Protein AF-A0A1B6GQE1-F1 (afdb_monomer)

Foldseek 3Di:
DDDDDDDDDDPPPDDPDDPDPPVCPPPPPPPPVVVVVVVVVVVVPDDPDPPPDDDDDCPPPVVVVPPPVDDPVRVVVVVCVVCVVVVVVVLVVVLVVCCVPPVVVVLVVCCVVVNVPRDDVVVSVVVSVVVVVVVVVVVD

Solvent-accessible surface area (backbone atoms only — not comparable to full-atom values): 9212 Å² total; per-residue (Å²): 138,87,85,78,92,81,80,87,77,90,81,76,85,77,75,81,77,79,88,74,81,70,83,77,72,71,78,84,75,63,74,87,47,48,67,58,54,54,52,54,55,61,70,68,53,75,80,78,65,96,83,81,82,78,87,74,87,77,70,68,67,78,68,63,79,73,64,65,89,55,52,71,70,54,54,51,50,54,51,48,60,71,45,44,66,60,52,52,51,55,51,48,55,54,50,49,54,48,40,62,72,53,44,44,62,51,51,53,50,48,21,70,75,68,36,78,81,67,65,51,75,65,59,56,52,50,53,53,51,51,55,56,57,60,56,49,58,82,79,106

Sequence (140 aa):
QALGQHSDSDSSQYCKHSSDNQSHLVEWKNTFNMRQVILNNLSSGHRPSPHAMVRHSHLPFSRMRGRSVTNAAKSLDILRQNLQTSINKEIDAVLKKYLETFFRPAIDNVRTNLGAGSVSEEHVREVCRAMLEEAKQMYC

Mean predicted aligned error: 18.3 Å

Radius of gyration: 31.73 Å; Cα contacts (8 Å, |Δi|>4): 12; chains: 1; bounding box: 78×35×91 Å

pLDDT: mean 71.97, std 23.14, range [30.55, 97.88]

InterPro domains:
  IPR026064 Terminal deoxynucleotidyltransferase-interacting factor 1 [PTHR23399] (45-140)
  IPR041384 DNTTIP1, dimerisation domain [PF18192] (74-139)

Secondary structure (DSSP, 8-state):
-----------------------------SSTTHHHHHHHHHHTS-PPPTT--S------GGGGSS--SS-HHHHHHHHHHHHHHHHHHHHHHHHHHHIIIIIHHHHHHHHHHH-TTSS-HHHHHHHHHHHHHHHHGGG-

Organism: NCBI:txid1464854

Structure (mmCIF, N/CA/C/O backbone):
data_AF-A0A1B6GQE1-F1
#
_entry.id   AF-A0A1B6GQE1-F1
#
loop_
_atom_site.group_PDB
_atom_site.id
_atom_site.type_symbol
_atom_site.label_atom_id
_atom_site.label_alt_id
_atom_site.label_comp_id
_atom_site.label_asym_id
_atom_site.label_entity_id
_atom_site.label_seq_id
_atom_site.pdbx_PDB_ins_code
_atom_site.Cartn_x
_atom_site.Cartn_y
_atom_site.Cartn_z
_atom_site.occupancy
_atom_site.B_iso_or_equiv
_atom_site.auth_seq_id
_atom_site.auth_comp_id
_atom_site.auth_asym_id
_atom_site.auth_atom_id
_atom_site.pdbx_PDB_model_num
ATOM 1 N N . GLN A 1 1 ? 60.713 -26.956 43.942 1.00 41.06 1 GLN A N 1
ATOM 2 C CA . GLN A 1 1 ? 60.462 -26.648 42.519 1.00 41.06 1 GLN A CA 1
ATOM 3 C C . GLN A 1 1 ? 58.968 -26.748 42.291 1.00 41.06 1 GLN A C 1
ATOM 5 O O . GLN A 1 1 ? 58.336 -27.622 42.866 1.00 41.06 1 GLN A O 1
ATOM 10 N N . ALA A 1 2 ? 58.430 -25.745 41.613 1.00 33.66 2 ALA A N 1
ATOM 11 C CA . ALA A 1 2 ? 57.019 -25.402 41.555 1.00 33.66 2 ALA A CA 1
ATOM 12 C C . ALA A 1 2 ? 56.265 -26.129 40.427 1.00 33.66 2 ALA A C 1
ATOM 14 O O . ALA A 1 2 ? 56.895 -26.715 39.549 1.00 33.66 2 ALA A O 1
ATOM 15 N N . LEU A 1 3 ? 54.943 -25.892 40.433 1.00 34.59 3 LEU A N 1
ATOM 16 C CA . LEU A 1 3 ? 53.932 -26.047 39.373 1.00 34.59 3 LEU A CA 1
ATOM 17 C C . LEU A 1 3 ? 53.176 -27.387 39.450 1.00 34.59 3 LEU A C 1
ATOM 19 O O . LEU A 1 3 ? 53.767 -28.444 39.300 1.00 34.59 3 LEU A O 1
ATOM 23 N N . GLY A 1 4 ? 51.875 -27.451 39.730 1.00 36.12 4 GLY A N 1
ATOM 24 C CA . GLY A 1 4 ? 50.812 -26.458 39.570 1.00 36.12 4 GLY A CA 1
ATOM 25 C C . GLY A 1 4 ? 49.752 -27.072 38.657 1.00 36.12 4 GLY A C 1
ATOM 26 O O . GLY A 1 4 ? 49.987 -27.215 37.463 1.00 36.12 4 GLY A O 1
ATOM 27 N N . GLN A 1 5 ? 48.624 -27.486 39.237 1.00 39.25 5 GLN A N 1
ATOM 28 C CA . GLN A 1 5 ? 47.417 -27.881 38.508 1.00 39.25 5 GLN A CA 1
ATOM 29 C C . GLN A 1 5 ? 46.946 -26.699 37.657 1.00 39.25 5 GLN A C 1
ATOM 31 O O . GLN A 1 5 ? 46.933 -25.588 38.177 1.00 39.25 5 GLN A O 1
ATOM 36 N N . HIS A 1 6 ? 46.516 -26.915 36.413 1.00 38.88 6 HIS A N 1
ATOM 37 C CA . HIS A 1 6 ? 45.551 -26.011 35.791 1.00 38.88 6 HIS A CA 1
ATOM 38 C C . HIS A 1 6 ? 44.722 -26.718 34.717 1.00 38.88 6 HIS A C 1
ATOM 40 O O . HIS A 1 6 ? 45.228 -27.406 33.832 1.00 38.88 6 HIS A O 1
ATOM 46 N N . SER A 1 7 ? 43.427 -26.534 34.906 1.00 37.47 7 SER A N 1
ATOM 47 C CA . SER A 1 7 ? 42.261 -26.966 34.163 1.00 37.47 7 SER A CA 1
ATOM 48 C C . SER A 1 7 ? 42.114 -26.252 3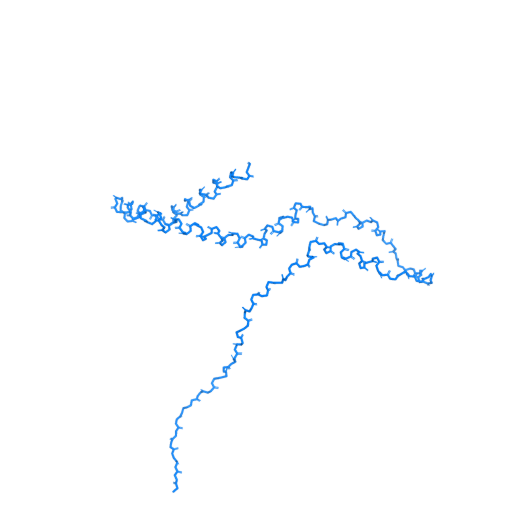2.817 1.00 37.47 7 SER A C 1
ATOM 50 O O . SER A 1 7 ? 42.685 -25.183 32.616 1.00 37.47 7 SER A O 1
ATOM 52 N N . ASP A 1 8 ? 41.267 -26.847 31.974 1.00 32.62 8 ASP A N 1
ATOM 53 C CA . ASP A 1 8 ? 40.355 -26.216 31.015 1.00 32.62 8 ASP A CA 1
ATOM 54 C C . ASP A 1 8 ? 40.921 -25.174 30.038 1.00 32.62 8 ASP A C 1
ATOM 56 O O . ASP A 1 8 ? 41.233 -24.043 30.399 1.00 32.62 8 ASP A O 1
ATOM 60 N N . SER A 1 9 ? 40.836 -25.472 28.742 1.00 38.69 9 SER A N 1
ATOM 61 C CA . SER A 1 9 ? 39.805 -24.855 27.889 1.00 38.69 9 SER A CA 1
ATOM 62 C C . SER A 1 9 ? 40.100 -25.095 26.412 1.00 38.69 9 SER A C 1
ATOM 64 O O . SER A 1 9 ? 41.106 -24.655 25.860 1.00 38.69 9 SER A O 1
ATOM 66 N N . ASP A 1 10 ? 39.163 -25.808 25.802 1.00 37.94 10 ASP A N 1
ATOM 67 C CA . ASP A 1 10 ? 38.613 -25.599 24.467 1.00 37.94 10 ASP A CA 1
ATOM 68 C C . ASP A 1 10 ? 39.121 -24.325 23.754 1.00 37.94 10 ASP A C 1
ATOM 70 O O . ASP A 1 10 ? 38.721 -23.204 24.075 1.00 37.94 10 ASP A O 1
ATOM 74 N N . SER A 1 11 ? 40.008 -24.482 22.769 1.00 38.53 11 SER A N 1
ATOM 75 C CA . SER A 1 11 ? 40.332 -23.405 21.830 1.00 38.53 11 SER A CA 1
ATOM 76 C C . SER A 1 11 ? 39.644 -23.703 20.509 1.00 38.53 11 SER A C 1
ATOM 78 O O . SER A 1 11 ? 40.228 -24.193 19.541 1.00 38.53 11 SER A O 1
ATOM 80 N N . SER A 1 12 ? 38.342 -23.427 20.537 1.00 38.69 12 SER A N 1
ATOM 81 C CA . SER A 1 12 ? 37.484 -23.299 19.375 1.00 38.69 12 SER A CA 1
ATOM 82 C C . SER A 1 12 ? 38.140 -22.387 18.340 1.00 38.69 12 SER A C 1
ATOM 84 O O . SER A 1 12 ? 38.521 -21.241 18.602 1.00 38.69 12 SER A O 1
ATOM 86 N N . GLN A 1 13 ? 38.275 -22.943 17.145 1.00 37.41 13 GLN A N 1
ATOM 87 C CA . GLN A 1 13 ? 38.744 -22.308 15.932 1.00 37.41 13 GLN A CA 1
ATOM 88 C C . GLN A 1 13 ? 37.745 -21.216 15.516 1.00 37.41 13 GLN A C 1
ATOM 90 O O . GLN A 1 13 ? 36.879 -21.423 14.671 1.00 37.41 13 GLN A O 1
ATOM 95 N N . TYR A 1 14 ? 37.849 -20.030 16.116 1.00 30.55 14 TYR A N 1
ATOM 96 C CA . TYR A 1 14 ? 37.100 -18.859 15.669 1.00 30.55 14 TYR A CA 1
ATOM 97 C C . TYR A 1 14 ? 37.733 -18.308 14.388 1.00 30.55 14 TYR A C 1
ATOM 99 O O . TYR A 1 14 ? 38.664 -17.499 14.404 1.00 30.55 14 TYR A O 1
ATOM 107 N N . CYS A 1 15 ? 37.199 -18.745 13.247 1.00 33.31 15 CYS A N 1
ATOM 108 C CA . CYS A 1 15 ? 37.362 -18.054 11.978 1.00 33.31 15 CYS A CA 1
ATOM 109 C C . CYS A 1 15 ? 36.830 -16.621 12.122 1.00 33.31 15 CYS A C 1
ATOM 111 O O . CYS A 1 15 ? 35.623 -16.396 12.230 1.00 33.31 15 CYS A O 1
ATOM 113 N N . LYS A 1 16 ? 37.751 -15.652 12.113 1.00 35.22 16 LYS A N 1
ATOM 114 C CA . LYS A 1 16 ? 37.473 -14.226 11.919 1.00 35.22 16 LYS A CA 1
ATOM 115 C C . LYS A 1 16 ? 36.662 -14.051 10.632 1.00 35.22 16 LYS A C 1
ATOM 117 O O . LYS A 1 16 ? 37.230 -14.063 9.544 1.00 35.22 16 LYS A O 1
ATOM 122 N N . HIS A 1 17 ? 35.349 -13.877 10.752 1.00 34.00 17 HIS A N 1
ATOM 123 C CA . HIS A 1 17 ? 34.560 -13.303 9.671 1.00 34.00 17 HIS A CA 1
ATOM 124 C C . HIS A 1 17 ? 34.875 -11.809 9.621 1.00 34.00 17 HIS A C 1
ATOM 126 O O . HIS A 1 17 ? 34.524 -11.046 10.519 1.00 34.00 17 HIS A O 1
ATOM 132 N N . SER A 1 18 ? 35.632 -11.440 8.591 1.00 34.53 18 SER A N 1
ATOM 133 C CA . SER A 1 18 ? 35.848 -10.067 8.154 1.00 34.53 18 SER A CA 1
ATOM 134 C C . SER A 1 18 ? 34.484 -9.427 7.876 1.00 34.53 18 SER A C 1
ATOM 136 O O . SER A 1 18 ? 33.710 -9.888 7.036 1.00 34.53 18 SER A O 1
ATOM 138 N N . SER A 1 19 ? 34.175 -8.395 8.657 1.00 43.28 19 SER A N 1
ATOM 139 C CA . SER A 1 19 ? 33.053 -7.495 8.432 1.00 43.28 19 SER A CA 1
ATOM 140 C C . SER A 1 19 ? 33.399 -6.545 7.291 1.00 43.28 19 SER A C 1
ATOM 142 O O . SER A 1 19 ? 33.787 -5.412 7.542 1.00 43.28 19 SER A O 1
ATOM 144 N N . ASP A 1 20 ? 33.225 -6.998 6.053 1.00 38.03 20 ASP A N 1
ATOM 145 C CA . ASP A 1 20 ? 33.228 -6.137 4.869 1.00 38.03 20 ASP A CA 1
ATOM 146 C C . ASP A 1 20 ? 31.924 -6.338 4.095 1.00 38.03 20 ASP A C 1
ATOM 148 O O . ASP A 1 20 ? 31.882 -6.894 3.003 1.00 38.03 20 ASP A O 1
ATOM 152 N N . ASN A 1 21 ? 30.821 -5.863 4.677 1.00 42.19 21 ASN A N 1
ATOM 153 C CA . ASN A 1 21 ? 29.585 -5.622 3.936 1.00 42.19 21 ASN A CA 1
ATOM 154 C C . ASN A 1 21 ? 29.532 -4.137 3.550 1.00 42.19 21 ASN A C 1
ATOM 156 O O . ASN A 1 21 ? 28.635 -3.394 3.948 1.00 42.19 21 ASN A O 1
ATOM 160 N N . GLN A 1 22 ? 30.521 -3.689 2.769 1.00 40.78 22 GLN A N 1
ATOM 161 C CA . GLN A 1 22 ? 30.284 -2.537 1.910 1.00 40.78 22 GLN A CA 1
ATOM 162 C C . GLN A 1 22 ? 29.255 -2.979 0.877 1.00 40.78 22 GLN A C 1
ATOM 164 O O . GLN A 1 22 ? 29.495 -3.883 0.079 1.00 40.78 22 GLN A O 1
ATOM 169 N N . SER A 1 23 ? 28.088 -2.346 0.912 1.00 50.12 23 SER A N 1
ATOM 170 C CA . SER A 1 23 ? 27.111 -2.350 -0.165 1.00 50.12 23 SER A CA 1
ATOM 171 C C . SER A 1 23 ? 27.791 -1.882 -1.451 1.00 50.12 23 SER A C 1
ATOM 173 O O . SER A 1 23 ? 27.775 -0.695 -1.776 1.00 50.12 23 SER A O 1
ATOM 175 N N . HIS A 1 24 ? 28.411 -2.818 -2.170 1.00 46.78 24 HIS A N 1
ATOM 176 C CA . HIS A 1 24 ? 28.953 -2.617 -3.503 1.00 46.78 24 HIS A CA 1
ATOM 177 C C . HIS A 1 24 ? 27.770 -2.515 -4.469 1.00 46.78 24 HIS A C 1
ATOM 179 O O . HIS A 1 24 ? 27.444 -3.434 -5.223 1.00 46.78 24 HIS A O 1
ATOM 185 N N . LEU A 1 25 ? 27.071 -1.384 -4.396 1.00 54.28 25 LEU A N 1
ATOM 186 C CA . LEU A 1 25 ? 26.234 -0.901 -5.478 1.00 54.28 25 LEU A CA 1
ATOM 187 C C . LEU A 1 25 ? 27.187 -0.670 -6.647 1.00 54.28 25 LEU A C 1
ATOM 189 O O . LEU A 1 25 ? 27.907 0.323 -6.681 1.00 54.28 25 LEU A O 1
ATOM 193 N N . VAL A 1 26 ? 27.244 -1.644 -7.558 1.00 59.31 26 VAL A N 1
ATOM 194 C CA . VAL A 1 26 ? 27.988 -1.520 -8.811 1.00 59.31 26 VAL A CA 1
ATOM 195 C C . VAL A 1 26 ? 27.539 -0.214 -9.457 1.00 59.31 26 VAL A C 1
ATOM 197 O O . VAL A 1 26 ? 26.346 -0.025 -9.695 1.00 59.31 26 VAL A O 1
ATOM 200 N N . GLU A 1 27 ? 28.476 0.700 -9.696 1.00 63.41 27 GLU A N 1
ATOM 201 C CA . GLU A 1 27 ? 28.200 1.927 -10.432 1.00 63.41 27 GLU A CA 1
ATOM 202 C C . GLU A 1 27 ? 27.580 1.534 -11.782 1.00 63.41 27 GLU A C 1
ATOM 204 O O . GLU A 1 27 ? 28.193 0.806 -12.565 1.00 63.41 27 GLU A O 1
ATOM 209 N N . TRP A 1 28 ? 26.338 1.957 -12.043 1.00 56.12 28 TRP A N 1
ATOM 210 C CA . TRP A 1 28 ? 25.557 1.558 -13.223 1.00 56.12 28 TRP A CA 1
ATOM 211 C C . TRP A 1 28 ? 26.046 2.272 -14.488 1.00 56.12 28 TRP A C 1
ATOM 213 O O . TRP A 1 28 ? 25.300 2.964 -15.185 1.00 56.12 28 TRP A O 1
ATOM 223 N N . LYS A 1 29 ? 27.332 2.130 -14.802 1.00 59.47 29 LYS A N 1
ATOM 224 C C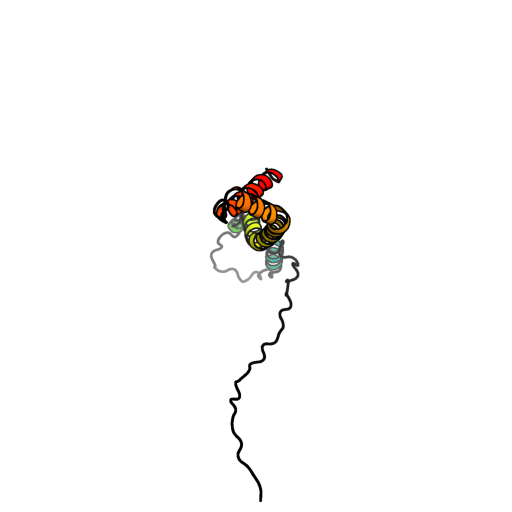A . LYS A 1 29 ? 27.930 2.733 -15.981 1.00 59.47 29 LYS A CA 1
ATOM 225 C C . LYS A 1 29 ? 27.642 1.847 -17.187 1.00 59.47 29 LYS A C 1
ATOM 227 O O . LYS A 1 29 ? 28.191 0.764 -17.339 1.00 59.47 29 LYS A O 1
ATOM 232 N N . ASN A 1 30 ? 26.802 2.358 -18.082 1.00 58.38 30 ASN A N 1
ATOM 233 C CA . ASN A 1 30 ? 26.599 1.816 -19.427 1.00 58.38 30 ASN A CA 1
ATOM 234 C C . ASN A 1 30 ? 25.894 0.440 -19.532 1.00 58.38 30 ASN A C 1
ATOM 236 O O . ASN A 1 30 ? 26.037 -0.259 -20.531 1.00 58.38 30 ASN A O 1
ATOM 240 N N . THR A 1 31 ? 25.053 0.066 -18.565 1.00 59.78 31 THR A N 1
ATOM 241 C CA . THR A 1 31 ? 24.245 -1.172 -18.643 1.00 59.78 31 THR A CA 1
ATOM 242 C C . THR A 1 31 ? 23.156 -1.104 -19.727 1.00 59.78 31 THR A C 1
ATOM 244 O O . THR A 1 31 ? 22.746 -2.123 -20.279 1.00 59.78 31 THR A O 1
ATOM 247 N N . PHE A 1 32 ? 22.706 0.105 -20.085 1.00 62.19 32 PHE A N 1
ATOM 248 C CA . PHE A 1 32 ? 21.596 0.321 -21.023 1.00 62.19 32 PHE A CA 1
ATOM 249 C C . PHE A 1 32 ? 22.001 0.287 -22.504 1.00 62.19 32 PHE A C 1
ATOM 251 O O . PHE A 1 32 ? 21.149 0.047 -23.358 1.00 62.19 32 PHE A O 1
ATOM 258 N N . ASN A 1 33 ? 23.291 0.458 -22.828 1.00 66.69 33 ASN A N 1
ATOM 259 C CA . ASN A 1 33 ? 23.784 0.421 -24.212 1.00 66.69 33 ASN A CA 1
ATOM 260 C C . ASN A 1 33 ? 24.698 -0.775 -24.487 1.00 66.69 33 ASN A C 1
ATOM 262 O O . ASN A 1 33 ? 25.421 -0.773 -25.483 1.00 66.69 33 ASN A O 1
ATOM 266 N N . MET A 1 34 ? 24.634 -1.832 -23.669 1.00 71.44 34 MET A N 1
ATOM 267 C CA . MET A 1 34 ? 25.433 -3.048 -23.874 1.00 71.44 34 MET A CA 1
ATOM 268 C C . MET A 1 34 ? 25.263 -3.628 -25.282 1.00 71.44 34 MET A C 1
ATOM 270 O O . MET A 1 34 ? 26.219 -4.137 -25.855 1.00 71.44 34 MET A O 1
ATOM 274 N N . ARG A 1 35 ? 24.089 -3.458 -25.909 1.00 72.38 35 ARG A N 1
ATOM 275 C CA . ARG A 1 35 ? 23.896 -3.776 -27.331 1.00 72.38 35 ARG A CA 1
ATOM 276 C C . ARG A 1 35 ? 24.843 -2.988 -28.243 1.00 72.38 35 ARG A C 1
ATOM 278 O O . ARG A 1 35 ? 25.455 -3.588 -29.119 1.00 72.38 35 ARG A O 1
ATOM 285 N N . GLN A 1 36 ? 24.948 -1.669 -28.079 1.00 68.44 36 GLN A N 1
ATOM 286 C CA . GLN A 1 36 ? 25.873 -0.857 -28.876 1.00 68.44 36 GLN A CA 1
ATOM 287 C C . GLN A 1 36 ? 27.329 -1.207 -28.573 1.00 68.44 36 GLN A C 1
ATOM 289 O O . GLN A 1 36 ? 28.121 -1.307 -29.502 1.00 68.44 36 GLN A O 1
ATOM 294 N N . VAL A 1 37 ? 27.661 -1.475 -27.307 1.00 68.12 37 VAL A N 1
ATOM 295 C CA . VAL A 1 37 ? 28.998 -1.938 -26.908 1.00 68.12 37 VAL A CA 1
ATOM 296 C C . VAL A 1 37 ? 29.346 -3.255 -27.610 1.00 68.12 37 VAL A C 1
ATOM 298 O O . VAL A 1 37 ? 30.405 -3.357 -28.225 1.00 68.12 37 VAL A O 1
ATOM 301 N N . ILE A 1 38 ? 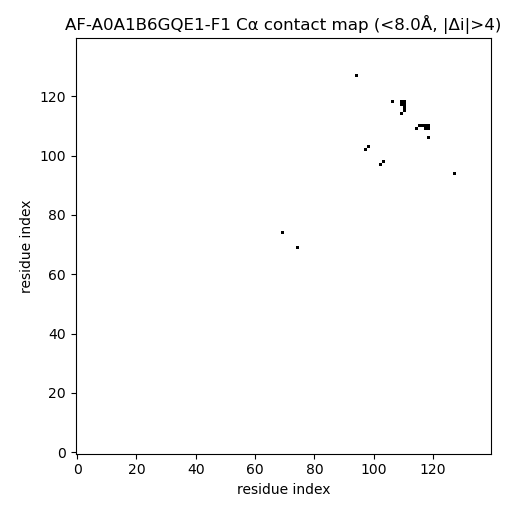28.449 -4.245 -27.602 1.00 73.06 38 ILE A N 1
ATOM 302 C CA . ILE A 1 38 ? 28.640 -5.530 -28.293 1.00 73.06 38 ILE A CA 1
ATOM 303 C C . ILE A 1 38 ? 28.795 -5.319 -29.809 1.00 73.06 38 ILE A C 1
ATOM 305 O O . ILE A 1 38 ? 29.709 -5.878 -30.413 1.00 73.06 38 ILE A O 1
ATOM 309 N N . LEU A 1 39 ? 27.958 -4.477 -30.426 1.00 68.94 39 LEU A N 1
ATOM 310 C CA . LEU A 1 39 ? 28.050 -4.162 -31.859 1.00 68.94 39 LEU A CA 1
ATOM 311 C C . LEU A 1 39 ? 29.367 -3.468 -32.233 1.00 68.94 39 LEU A C 1
ATOM 313 O O . LEU A 1 39 ? 29.958 -3.812 -33.252 1.00 68.94 39 LEU A O 1
ATOM 317 N N . ASN A 1 40 ? 29.845 -2.538 -31.406 1.00 68.75 40 ASN A N 1
ATOM 318 C CA . ASN A 1 40 ? 31.084 -1.804 -31.659 1.00 68.75 40 ASN A CA 1
ATOM 319 C C . ASN A 1 40 ? 32.335 -2.695 -31.516 1.00 68.75 40 ASN A C 1
A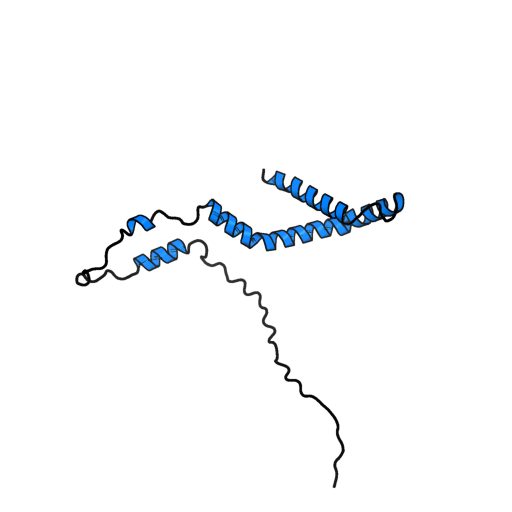TOM 321 O O . ASN A 1 40 ? 33.328 -2.521 -32.223 1.00 68.75 40 ASN A O 1
ATOM 325 N N . ASN A 1 41 ? 32.285 -3.691 -30.627 1.00 65.94 41 ASN A N 1
ATOM 326 C CA . ASN A 1 41 ? 33.347 -4.691 -30.498 1.00 65.94 41 ASN A CA 1
ATOM 327 C C . ASN A 1 41 ? 33.365 -5.670 -31.687 1.00 65.94 41 ASN A C 1
ATOM 329 O O . ASN A 1 41 ? 34.439 -6.048 -32.145 1.00 65.94 41 ASN A O 1
ATOM 333 N N . LEU A 1 42 ? 32.201 -6.017 -32.250 1.00 63.44 42 LEU A N 1
ATOM 334 C CA . LEU A 1 42 ? 32.104 -6.826 -33.475 1.00 63.44 42 LEU A CA 1
ATOM 335 C C . LEU A 1 42 ? 32.645 -6.087 -34.711 1.00 63.44 42 LEU A C 1
ATOM 337 O O . LEU A 1 42 ? 33.289 -6.707 -35.553 1.00 63.44 42 LEU A O 1
ATOM 341 N N . SER A 1 43 ? 32.430 -4.770 -34.818 1.00 58.81 43 SER A N 1
ATOM 342 C CA . SER A 1 43 ? 32.997 -3.954 -35.906 1.00 58.81 43 SER A CA 1
ATOM 343 C C . SER A 1 43 ? 34.497 -3.691 -35.764 1.00 58.81 43 SER A C 1
ATOM 345 O O . SER A 1 43 ? 35.141 -3.325 -36.744 1.00 58.81 43 SER A O 1
ATOM 347 N N . SER A 1 44 ? 35.049 -3.882 -34.564 1.00 56.69 44 SER A N 1
ATOM 348 C CA . SER A 1 44 ? 36.482 -3.732 -34.273 1.00 56.69 44 SER A CA 1
ATOM 349 C C . SER A 1 44 ? 37.273 -5.036 -34.479 1.00 56.69 44 SER A C 1
ATOM 351 O O . SER A 1 44 ? 38.498 -5.050 -34.350 1.00 56.69 44 SER A O 1
ATOM 353 N N . GLY A 1 45 ? 36.593 -6.133 -34.837 1.00 55.12 45 GLY A N 1
ATOM 354 C CA . GLY A 1 45 ? 37.221 -7.366 -35.301 1.00 55.12 45 GLY A CA 1
ATOM 355 C C . GLY A 1 45 ? 37.873 -7.154 -36.667 1.00 55.12 45 GLY A C 1
ATOM 356 O O . GLY A 1 45 ? 37.212 -6.765 -37.627 1.00 55.12 45 GLY A O 1
ATOM 357 N N . HIS A 1 46 ? 39.182 -7.391 -36.734 1.00 56.59 46 HIS A N 1
ATOM 358 C CA . HIS A 1 46 ? 40.010 -7.352 -37.938 1.00 56.59 46 HIS A CA 1
ATOM 359 C C . HIS A 1 46 ? 39.288 -7.839 -39.204 1.00 56.59 46 HIS A C 1
ATOM 361 O O . HIS A 1 46 ? 38.696 -8.919 -39.225 1.00 56.59 46 HIS A O 1
ATOM 367 N N . ARG A 1 47 ? 39.433 -7.075 -40.297 1.00 52.22 47 ARG A N 1
ATOM 368 C CA . ARG A 1 47 ? 39.175 -7.560 -41.659 1.00 52.22 47 ARG A CA 1
ATOM 369 C C . ARG A 1 47 ? 39.880 -8.915 -41.830 1.00 52.22 47 ARG A C 1
ATOM 371 O O . ARG A 1 47 ? 41.097 -8.959 -41.634 1.00 52.22 47 ARG A O 1
ATOM 378 N N . PRO A 1 48 ? 39.186 -10.003 -42.204 1.00 46.91 48 PRO A N 1
ATOM 379 C CA . PRO A 1 48 ? 39.874 -11.228 -42.564 1.00 46.91 48 PRO A CA 1
ATOM 380 C C . PRO A 1 48 ? 40.747 -10.931 -43.783 1.00 46.91 48 PRO A C 1
ATOM 382 O O . PRO A 1 48 ? 40.285 -10.347 -44.766 1.00 46.91 48 PRO A O 1
ATOM 385 N N . SER A 1 49 ? 42.019 -11.307 -43.696 1.00 53.97 49 SER A N 1
ATOM 386 C CA . SER A 1 49 ? 42.929 -11.351 -44.838 1.00 53.97 49 SER A CA 1
ATOM 387 C C . SER A 1 49 ? 42.275 -12.123 -46.004 1.00 53.97 49 SER A C 1
ATOM 389 O O . SER A 1 49 ? 41.576 -13.109 -45.740 1.00 53.97 49 SER A O 1
ATOM 391 N N . PRO A 1 50 ? 42.495 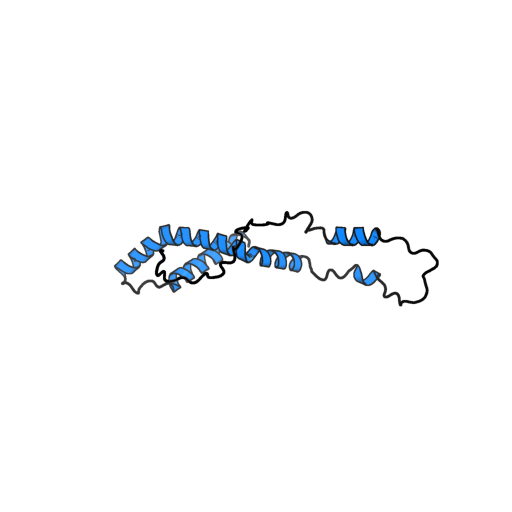-11.749 -47.282 1.00 49.34 50 PRO A N 1
ATOM 392 C CA . PRO A 1 50 ? 41.787 -12.327 -48.433 1.00 49.34 50 PRO A CA 1
ATOM 393 C C . PRO A 1 50 ? 42.010 -13.832 -48.677 1.00 49.34 50 PRO A C 1
ATOM 395 O O . PRO A 1 50 ? 41.454 -14.376 -49.627 1.00 49.34 50 PRO A O 1
ATOM 398 N N . HIS A 1 51 ? 42.809 -14.523 -47.859 1.00 52.38 51 HIS A N 1
ATOM 399 C CA . HIS A 1 51 ? 43.209 -15.915 -48.089 1.00 52.38 51 HIS A CA 1
ATOM 400 C C . HIS A 1 51 ? 42.547 -16.966 -47.184 1.00 52.38 51 HIS A C 1
ATOM 402 O O . HIS A 1 51 ? 42.831 -18.149 -47.341 1.00 52.38 51 HIS A O 1
ATOM 408 N N . ALA A 1 52 ? 41.623 -16.594 -46.294 1.00 49.09 52 ALA A N 1
ATOM 409 C CA . ALA A 1 52 ? 40.899 -17.553 -45.449 1.00 49.09 52 ALA A CA 1
ATOM 410 C C . ALA A 1 52 ? 39.403 -17.603 -45.794 1.00 49.09 52 ALA A C 1
ATOM 412 O O . ALA A 1 52 ? 38.545 -17.267 -44.983 1.00 49.09 52 ALA A O 1
ATOM 413 N N . MET A 1 53 ? 39.075 -18.014 -47.018 1.00 52.59 53 MET A N 1
ATOM 414 C CA . MET A 1 53 ? 37.694 -18.310 -47.405 1.00 52.59 53 MET A CA 1
ATOM 415 C C . MET A 1 53 ? 37.618 -19.642 -48.132 1.00 52.59 53 MET A C 1
ATOM 417 O O . MET A 1 53 ? 37.414 -19.721 -49.337 1.00 52.59 53 MET A O 1
ATOM 421 N N . VAL A 1 54 ? 37.754 -20.714 -47.355 1.00 50.66 54 VAL A N 1
ATOM 422 C CA . VAL A 1 54 ? 37.264 -22.029 -47.755 1.00 50.66 54 VAL A CA 1
ATOM 423 C C . VAL A 1 54 ? 36.468 -22.615 -46.596 1.00 50.66 54 VAL A C 1
ATOM 425 O O . VAL A 1 54 ? 37.011 -22.999 -45.570 1.00 50.66 54 VAL A O 1
ATOM 428 N N . ARG A 1 55 ? 35.156 -22.691 -46.837 1.00 49.03 55 ARG A N 1
ATOM 429 C CA . ARG A 1 55 ? 34.182 -23.584 -46.199 1.00 49.03 55 ARG A CA 1
ATOM 430 C C . ARG A 1 55 ? 33.997 -23.434 -44.693 1.00 49.03 55 ARG A C 1
ATOM 432 O O . ARG A 1 55 ? 34.422 -24.283 -43.932 1.00 49.03 55 ARG A O 1
ATOM 439 N N . HIS A 1 56 ? 33.136 -22.501 -44.310 1.00 49.59 56 HIS A N 1
ATOM 440 C CA . HIS A 1 56 ? 32.031 -22.864 -43.425 1.00 49.59 56 HIS A CA 1
ATOM 441 C C . HIS A 1 56 ? 30.773 -22.143 -43.898 1.00 49.59 56 HIS A C 1
ATOM 443 O O . HIS A 1 56 ? 30.778 -20.946 -44.173 1.00 49.59 56 HIS A O 1
ATOM 449 N N . SER A 1 57 ? 29.723 -22.932 -44.084 1.00 49.56 57 SER A N 1
ATOM 450 C CA . SER A 1 57 ? 28.392 -22.575 -44.553 1.00 49.56 57 SER A CA 1
ATOM 451 C C . SER A 1 57 ? 27.926 -21.265 -43.924 1.00 49.56 57 SER A C 1
ATOM 453 O O . SER A 1 57 ? 27.594 -21.205 -42.742 1.00 49.56 57 SER A O 1
ATOM 455 N N . HIS A 1 58 ? 27.924 -20.208 -44.729 1.00 50.50 58 HIS A N 1
ATOM 456 C CA . HIS A 1 58 ? 27.467 -18.884 -44.351 1.00 50.50 58 HIS A CA 1
ATOM 457 C C . HIS A 1 58 ? 25.948 -18.958 -44.143 1.00 50.50 58 HIS A C 1
ATOM 459 O O . HIS A 1 58 ? 25.164 -18.741 -45.066 1.00 50.50 58 HIS A O 1
ATOM 465 N N . LEU A 1 59 ? 25.505 -19.311 -42.933 1.00 54.81 59 LEU A N 1
ATOM 466 C CA . LEU A 1 59 ? 24.149 -18.978 -42.518 1.00 54.81 59 LEU A CA 1
ATOM 467 C C . LEU A 1 59 ? 24.049 -17.452 -42.639 1.00 54.81 59 LEU A C 1
ATOM 469 O O . LEU A 1 59 ? 24.873 -16.753 -42.047 1.00 54.81 59 LEU A O 1
ATOM 473 N N . PRO A 1 60 ? 23.117 -16.904 -43.437 1.00 48.34 60 PRO A N 1
ATOM 474 C CA . PRO A 1 60 ? 23.062 -15.473 -43.675 1.00 48.34 60 PRO A CA 1
ATOM 475 C C . PRO A 1 60 ? 22.833 -14.741 -42.347 1.00 48.34 60 PRO A C 1
ATOM 477 O O . PRO A 1 60 ? 21.716 -14.692 -41.828 1.00 48.34 60 PRO A O 1
ATOM 480 N N . PHE A 1 61 ? 23.903 -14.121 -41.836 1.00 52.12 61 PHE A N 1
ATOM 481 C CA . PHE A 1 61 ? 23.937 -13.229 -40.667 1.00 52.12 61 PHE A CA 1
ATOM 482 C C . PHE A 1 61 ? 22.892 -12.100 -40.746 1.00 52.12 61 PHE A C 1
ATOM 484 O O . PHE A 1 61 ? 22.503 -11.529 -39.729 1.00 52.12 61 PHE A O 1
ATOM 491 N N . SER A 1 62 ? 22.364 -11.829 -41.943 1.00 49.50 62 SER A N 1
ATOM 492 C CA . SER A 1 62 ? 21.255 -10.902 -42.188 1.00 49.50 62 SER A CA 1
ATOM 493 C C . SER A 1 62 ? 19.973 -11.257 -41.410 1.00 49.50 62 SER A C 1
ATOM 495 O O . SER A 1 62 ? 19.173 -10.379 -41.096 1.00 49.50 62 SER A O 1
ATOM 497 N N . ARG A 1 63 ? 19.793 -12.521 -40.993 1.00 46.19 63 ARG A N 1
ATOM 498 C CA . ARG A 1 63 ? 18.623 -12.943 -40.197 1.00 46.19 63 ARG A CA 1
ATOM 499 C C . ARG A 1 63 ? 18.741 -12.660 -38.695 1.00 46.19 63 ARG A C 1
ATOM 501 O O . ARG A 1 63 ? 17.730 -12.710 -37.998 1.00 46.19 63 ARG A O 1
ATOM 508 N N . MET A 1 64 ? 19.926 -12.319 -38.182 1.00 49.19 64 MET A N 1
ATOM 509 C CA . MET A 1 64 ? 20.092 -11.962 -36.763 1.00 49.19 64 MET A CA 1
ATOM 510 C C . MET A 1 64 ? 19.788 -10.485 -36.477 1.00 49.19 64 MET A C 1
ATOM 512 O O . MET A 1 64 ? 19.604 -10.110 -35.322 1.00 49.19 64 MET A O 1
ATOM 516 N N . ARG A 1 65 ? 19.664 -9.643 -37.515 1.00 50.62 65 ARG A N 1
ATOM 517 C CA . ARG A 1 65 ? 19.422 -8.197 -37.366 1.00 50.62 65 ARG A CA 1
ATOM 518 C C . ARG A 1 65 ? 18.020 -7.852 -36.840 1.00 50.62 65 ARG A C 1
ATOM 520 O O . ARG A 1 65 ? 17.823 -6.749 -36.341 1.00 50.62 65 ARG A O 1
ATOM 527 N N . GLY A 1 66 ? 17.065 -8.782 -36.927 1.00 49.22 66 GLY A N 1
ATOM 528 C CA . GLY A 1 66 ? 15.649 -8.531 -36.620 1.00 49.22 66 GLY A CA 1
ATOM 529 C C . GLY A 1 66 ? 15.079 -9.259 -35.402 1.00 49.22 66 GLY A C 1
ATOM 530 O O . GLY A 1 66 ? 13.976 -8.938 -34.974 1.00 49.22 66 GLY A O 1
ATOM 531 N N . ARG A 1 67 ? 15.792 -10.219 -34.803 1.00 50.50 67 ARG A N 1
ATOM 532 C CA . ARG A 1 67 ? 15.302 -10.907 -33.599 1.00 50.50 67 ARG A CA 1
ATOM 533 C C . ARG A 1 67 ? 15.792 -10.176 -32.358 1.00 50.50 67 ARG A C 1
ATOM 535 O O . ARG A 1 67 ? 16.702 -10.629 -31.674 1.00 50.50 67 ARG A O 1
ATOM 542 N N . SER A 1 68 ? 15.170 -9.035 -32.059 1.00 54.84 68 SER A N 1
ATOM 543 C CA . SER A 1 68 ? 15.119 -8.579 -30.669 1.00 54.84 68 SER A CA 1
ATOM 544 C C . SER A 1 68 ? 14.365 -9.662 -29.899 1.00 54.84 68 SER A C 1
ATOM 546 O O . SER A 1 68 ? 13.143 -9.746 -29.976 1.00 54.84 68 SER A O 1
ATOM 548 N N . VAL A 1 69 ? 15.094 -10.576 -29.251 1.00 57.44 69 VAL A N 1
ATOM 549 C CA . VAL A 1 69 ? 14.503 -11.704 -28.501 1.00 57.44 69 VAL A CA 1
ATOM 550 C C . VAL A 1 69 ? 13.637 -11.182 -27.340 1.00 57.44 69 VAL A C 1
ATOM 552 O O . VAL A 1 69 ? 12.742 -11.873 -26.855 1.00 57.44 69 VAL A O 1
ATOM 555 N N . THR A 1 70 ? 13.815 -9.911 -26.974 1.00 61.72 70 THR A N 1
ATOM 556 C CA . THR A 1 70 ? 12.951 -9.153 -26.077 1.00 61.72 70 THR A CA 1
ATOM 557 C C . THR A 1 70 ? 12.240 -8.029 -26.848 1.00 61.72 70 THR A C 1
ATOM 559 O O . THR A 1 70 ? 12.866 -7.160 -27.456 1.00 61.72 70 THR A O 1
ATOM 562 N N . ASN A 1 71 ? 10.903 -8.049 -26.863 1.00 83.31 71 ASN A N 1
ATOM 563 C CA . ASN A 1 71 ? 10.103 -6.868 -27.217 1.00 83.31 71 ASN A CA 1
ATOM 564 C C . ASN A 1 71 ? 10.363 -5.775 -26.156 1.00 83.31 71 ASN A C 1
ATOM 566 O O . ASN A 1 71 ? 10.616 -6.119 -25.002 1.00 83.31 71 ASN A O 1
ATOM 570 N N . ALA A 1 72 ? 10.268 -4.489 -26.507 1.00 85.12 72 ALA A N 1
ATOM 571 C CA . ALA A 1 72 ? 10.434 -3.363 -25.581 1.00 85.12 72 ALA A CA 1
ATOM 572 C C . ALA A 1 72 ? 9.608 -3.542 -24.294 1.00 85.12 72 ALA A C 1
ATOM 574 O O . ALA A 1 72 ? 10.143 -3.411 -23.197 1.00 85.12 72 ALA A O 1
ATOM 575 N N . ALA A 1 73 ? 8.350 -3.976 -24.424 1.00 86.31 73 ALA A N 1
ATOM 576 C CA . ALA A 1 73 ? 7.485 -4.284 -23.285 1.00 86.31 73 ALA A CA 1
ATOM 577 C C . ALA A 1 73 ? 8.065 -5.373 -22.359 1.00 86.31 73 ALA A C 1
ATOM 579 O O . ALA A 1 73 ? 8.004 -5.247 -21.141 1.00 86.31 73 ALA A O 1
ATOM 580 N N . LYS A 1 74 ? 8.688 -6.418 -22.924 1.00 87.50 74 LYS A N 1
ATOM 581 C CA . LYS A 1 74 ? 9.326 -7.489 -22.139 1.00 87.50 74 LYS A CA 1
ATOM 582 C C . LYS A 1 74 ? 10.566 -6.986 -21.406 1.00 87.50 74 LYS A C 1
ATOM 584 O O . LYS A 1 74 ? 10.785 -7.359 -20.262 1.00 87.50 74 LYS A O 1
ATOM 589 N N . SER A 1 75 ? 11.367 -6.136 -22.049 1.00 91.00 75 SER A N 1
ATOM 590 C CA . SER A 1 75 ? 12.542 -5.532 -21.410 1.00 91.00 75 SER A CA 1
ATOM 591 C C . SER A 1 75 ? 12.149 -4.641 -20.226 1.00 91.00 75 SER A C 1
ATOM 593 O O . SER A 1 75 ? 12.811 -4.676 -19.192 1.00 91.00 75 SER A O 1
ATOM 595 N N . LEU A 1 76 ? 11.054 -3.883 -20.352 1.00 93.38 76 LEU A N 1
ATOM 596 C CA . LEU A 1 76 ? 10.527 -3.052 -19.266 1.00 93.38 76 LEU A CA 1
ATOM 597 C C . LEU A 1 76 ? 9.937 -3.887 -18.122 1.00 93.38 76 LEU A C 1
ATOM 599 O O . LEU A 1 76 ? 10.183 -3.571 -16.961 1.00 93.38 76 LEU A O 1
ATOM 603 N N . ASP A 1 77 ? 9.220 -4.974 -18.418 1.00 92.69 77 ASP A N 1
ATOM 604 C CA . ASP A 1 77 ? 8.687 -5.849 -17.367 1.00 92.69 77 ASP A CA 1
ATOM 605 C C . ASP A 1 77 ?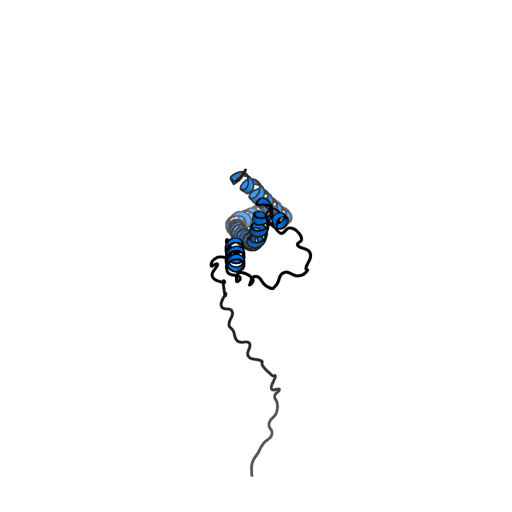 9.802 -6.538 -16.563 1.00 92.69 77 ASP A C 1
ATOM 607 O O . ASP A 1 77 ? 9.718 -6.611 -15.340 1.00 92.69 77 ASP A O 1
ATOM 611 N N . ILE A 1 78 ? 10.901 -6.952 -17.205 1.00 93.31 78 ILE A N 1
ATOM 612 C CA . ILE A 1 78 ? 12.077 -7.478 -16.490 1.00 93.31 78 ILE A CA 1
ATOM 613 C C . ILE A 1 78 ? 12.646 -6.424 -15.528 1.00 93.31 78 ILE A C 1
ATOM 615 O O . ILE A 1 78 ? 12.975 -6.739 -14.384 1.00 93.31 78 ILE A O 1
ATOM 619 N N . LEU A 1 79 ? 12.749 -5.163 -15.959 1.00 94.62 79 LEU A N 1
ATOM 620 C CA . LEU A 1 79 ? 13.194 -4.078 -15.081 1.00 94.62 79 LEU A CA 1
ATOM 621 C C . LEU A 1 79 ? 12.232 -3.886 -13.900 1.00 94.62 79 LEU A C 1
ATOM 623 O O . LEU A 1 79 ? 12.682 -3.814 -12.757 1.00 94.62 79 LEU A O 1
ATOM 627 N N . ARG A 1 80 ? 10.918 -3.880 -14.157 1.00 96.56 80 ARG A N 1
ATOM 628 C CA . ARG A 1 80 ? 9.890 -3.809 -13.109 1.00 96.56 80 ARG A CA 1
ATOM 629 C C . ARG A 1 80 ? 10.049 -4.943 -12.092 1.00 96.56 80 ARG A C 1
ATOM 631 O O . ARG A 1 80 ? 10.035 -4.673 -10.896 1.00 96.56 80 ARG A O 1
ATOM 638 N N . GLN A 1 81 ? 10.241 -6.187 -12.537 1.00 96.44 81 GLN A N 1
ATOM 639 C CA . GLN A 1 81 ? 10.435 -7.343 -11.648 1.00 96.44 81 GLN A CA 1
ATOM 640 C C . GLN A 1 81 ? 11.657 -7.177 -10.733 1.00 96.44 81 GLN A C 1
ATOM 642 O O . GLN A 1 81 ? 11.556 -7.440 -9.537 1.00 96.44 81 GLN A O 1
ATOM 647 N N . ASN A 1 82 ? 12.781 -6.688 -11.269 1.00 94.50 82 ASN A N 1
ATOM 648 C CA . ASN A 1 82 ? 13.997 -6.446 -10.485 1.00 94.50 82 ASN A CA 1
ATOM 649 C C . ASN A 1 82 ? 13.797 -5.377 -9.399 1.00 94.50 82 ASN A C 1
ATOM 651 O O . ASN A 1 82 ? 14.340 -5.498 -8.303 1.00 94.50 82 ASN A O 1
ATOM 655 N N . LEU A 1 83 ? 13.007 -4.340 -9.690 1.00 96.25 83 LEU A N 1
ATOM 656 C CA . LEU A 1 83 ? 12.733 -3.252 -8.747 1.00 96.25 83 LEU A CA 1
ATOM 657 C C . LEU A 1 83 ? 11.595 -3.571 -7.768 1.00 96.25 83 LEU A C 1
ATOM 659 O O . LEU A 1 83 ? 11.536 -2.966 -6.697 1.00 96.25 83 LEU A O 1
ATOM 663 N N . GLN A 1 84 ? 10.724 -4.535 -8.091 1.00 96.94 84 GLN A N 1
ATOM 664 C CA . GLN A 1 84 ? 9.516 -4.849 -7.321 1.00 96.94 84 GLN A CA 1
ATOM 665 C C . GLN A 1 84 ? 9.808 -5.100 -5.839 1.00 96.94 84 GLN A C 1
ATOM 667 O O . GLN A 1 84 ? 9.070 -4.626 -4.982 1.00 96.94 84 GLN A O 1
ATOM 672 N N . THR A 1 85 ? 10.897 -5.802 -5.517 1.00 96.25 85 THR A N 1
ATOM 673 C CA . THR A 1 85 ? 11.274 -6.081 -4.124 1.00 96.25 85 THR A CA 1
ATOM 674 C C . THR A 1 85 ? 11.620 -4.809 -3.348 1.00 96.25 85 THR A C 1
ATOM 676 O O . THR A 1 85 ? 11.258 -4.703 -2.180 1.00 96.25 85 THR A O 1
ATOM 679 N N . SER A 1 86 ? 12.304 -3.842 -3.971 1.00 96.44 86 SER A N 1
ATOM 680 C CA . SER A 1 86 ? 12.618 -2.555 -3.331 1.00 96.44 86 SER A CA 1
ATOM 681 C C . SER A 1 86 ? 11.353 -1.724 -3.145 1.00 96.44 86 SER A C 1
ATOM 683 O O . SER A 1 86 ? 11.065 -1.280 -2.038 1.00 96.44 86 SER A O 1
ATOM 685 N N . ILE A 1 87 ? 10.542 -1.623 -4.201 1.00 97.25 87 ILE A N 1
ATOM 686 C CA . ILE A 1 87 ? 9.270 -0.891 -4.183 1.00 97.25 87 ILE A CA 1
ATOM 687 C C . ILE A 1 87 ? 8.341 -1.450 -3.097 1.00 97.25 87 ILE A C 1
ATOM 689 O O . ILE A 1 87 ? 7.780 -0.693 -2.311 1.00 97.25 87 ILE A O 1
ATOM 693 N N . ASN A 1 88 ? 8.225 -2.776 -2.982 1.00 97.06 88 ASN A N 1
ATOM 694 C CA . ASN A 1 88 ? 7.394 -3.411 -1.958 1.00 97.06 88 ASN A CA 1
ATOM 695 C C . ASN A 1 88 ? 7.847 -3.069 -0.531 1.00 97.06 88 ASN A C 1
ATOM 697 O O . ASN A 1 88 ? 7.000 -2.931 0.346 1.00 97.06 88 ASN A O 1
ATOM 701 N N . LYS A 1 89 ? 9.156 -2.923 -0.286 1.00 97.62 89 LYS A N 1
ATOM 702 C CA . LYS A 1 89 ? 9.674 -2.523 1.034 1.00 97.62 89 LYS A CA 1
ATOM 703 C C . LYS A 1 89 ? 9.302 -1.084 1.373 1.00 97.62 89 LYS A C 1
ATOM 705 O O . LYS A 1 89 ? 8.933 -0.803 2.508 1.00 97.62 89 LYS A O 1
ATOM 710 N N . GLU A 1 90 ? 9.388 -0.188 0.397 1.00 97.88 90 GLU A N 1
ATOM 711 C CA . GLU A 1 90 ? 9.005 1.213 0.580 1.00 97.88 90 GLU A CA 1
ATOM 712 C C . GLU A 1 90 ? 7.496 1.346 0.819 1.00 97.88 90 GLU A C 1
ATOM 714 O O . GLU A 1 90 ? 7.079 2.033 1.751 1.00 97.88 90 GLU A O 1
ATOM 719 N N . ILE A 1 91 ? 6.678 0.611 0.057 1.00 97.12 91 ILE A N 1
ATOM 720 C CA . ILE A 1 91 ? 5.225 0.538 0.262 1.00 97.12 91 ILE A CA 1
ATOM 721 C C . ILE A 1 91 ? 4.892 0.006 1.663 1.00 97.12 91 ILE A C 1
ATOM 723 O O . ILE A 1 91 ? 4.075 0.601 2.364 1.00 97.12 91 ILE A O 1
ATOM 727 N N . ASP A 1 92 ? 5.529 -1.086 2.093 1.00 96.19 92 ASP A N 1
ATOM 728 C CA . ASP A 1 92 ? 5.319 -1.670 3.424 1.00 96.19 92 ASP A CA 1
ATOM 729 C C . ASP A 1 92 ? 5.678 -0.684 4.545 1.00 96.19 92 ASP A C 1
ATOM 731 O O . ASP A 1 92 ? 4.918 -0.528 5.500 1.00 96.19 92 ASP A O 1
ATOM 735 N N . ALA A 1 93 ? 6.788 0.047 4.406 1.00 97.44 93 ALA A N 1
ATOM 736 C CA . ALA A 1 93 ? 7.193 1.065 5.373 1.00 97.44 93 ALA A CA 1
ATOM 737 C C . ALA A 1 93 ? 6.160 2.198 5.493 1.00 97.44 93 ALA A C 1
ATOM 739 O O . ALA A 1 93 ? 5.830 2.625 6.604 1.00 97.44 93 ALA A O 1
ATOM 740 N N . VAL A 1 94 ? 5.614 2.664 4.363 1.00 97.38 94 VAL A N 1
ATOM 741 C CA . VAL A 1 94 ? 4.552 3.680 4.350 1.00 97.38 94 VAL A CA 1
ATOM 742 C C . VAL A 1 94 ? 3.292 3.138 5.018 1.00 97.38 94 VAL A C 1
ATOM 744 O O . VAL A 1 94 ? 2.775 3.772 5.936 1.00 97.38 94 VAL A O 1
ATOM 747 N N . LEU A 1 95 ? 2.817 1.956 4.618 1.00 95.94 95 LEU A N 1
ATOM 748 C CA . LEU A 1 95 ? 1.606 1.361 5.187 1.00 95.94 95 LEU A CA 1
ATOM 749 C C . LEU A 1 95 ? 1.730 1.156 6.700 1.00 95.94 95 LEU A C 1
ATOM 751 O O . LEU A 1 95 ? 0.846 1.588 7.438 1.00 95.94 95 LEU A O 1
ATOM 755 N N . LYS A 1 96 ? 2.841 0.587 7.183 1.00 95.56 96 LYS A N 1
ATOM 756 C CA . LYS A 1 96 ? 3.086 0.388 8.621 1.00 95.56 96 LYS A CA 1
ATOM 757 C C . LYS A 1 96 ? 3.022 1.686 9.411 1.00 95.56 96 LYS A C 1
ATOM 759 O O . LYS A 1 96 ? 2.359 1.726 10.443 1.00 95.56 96 LYS A O 1
ATOM 764 N N . LYS A 1 97 ? 3.620 2.764 8.896 1.00 97.19 97 LYS A N 1
ATOM 765 C CA . LYS A 1 97 ? 3.568 4.082 9.541 1.00 97.19 97 LYS A CA 1
ATOM 766 C C . LYS A 1 97 ? 2.126 4.541 9.787 1.00 97.19 97 LYS A C 1
ATOM 768 O O . LYS A 1 97 ? 1.801 4.982 10.890 1.00 97.19 97 LYS A O 1
ATOM 773 N N . TYR A 1 98 ? 1.255 4.441 8.784 1.00 96.50 98 TYR A N 1
ATOM 774 C CA . TYR A 1 98 ? -0.148 4.849 8.932 1.00 96.50 98 TYR A CA 1
ATOM 775 C C . TYR A 1 98 ? -0.950 3.871 9.790 1.00 96.50 98 TYR A C 1
ATOM 777 O O . TYR A 1 98 ? -1.786 4.306 10.588 1.00 96.50 98 TYR A O 1
ATOM 785 N N . LEU A 1 99 ? -0.670 2.571 9.675 1.00 94.75 99 LEU A N 1
ATOM 786 C CA . LEU A 1 99 ? -1.314 1.553 10.495 1.00 94.75 99 LEU A CA 1
ATOM 787 C C . LEU A 1 99 ? -1.034 1.767 11.986 1.00 94.75 99 LEU A C 1
ATOM 789 O O . LEU A 1 99 ? -1.957 1.761 12.794 1.00 94.75 99 LEU A O 1
ATOM 793 N N . GLU A 1 100 ? 0.219 2.014 12.357 1.00 93.88 100 GLU A N 1
ATOM 794 C CA . GLU A 1 100 ? 0.603 2.235 13.753 1.00 93.88 100 GLU A CA 1
ATOM 795 C C . GLU A 1 100 ? 0.075 3.562 14.303 1.00 93.88 100 GLU A C 1
ATOM 797 O O . GLU A 1 100 ? -0.363 3.615 15.450 1.00 93.88 100 GLU A O 1
ATOM 802 N N . THR A 1 101 ? 0.077 4.620 13.488 1.00 93.69 101 THR A N 1
ATOM 803 C CA . THR A 1 101 ? -0.292 5.968 13.951 1.00 93.69 101 THR A CA 1
ATOM 804 C C . THR A 1 101 ? -1.805 6.154 14.076 1.00 93.69 101 THR A C 1
ATOM 806 O O . THR A 1 101 ? -2.272 6.759 15.037 1.00 93.69 101 THR A O 1
ATOM 809 N N . PHE A 1 102 ? -2.581 5.651 13.111 1.00 94.00 102 PHE A N 1
ATOM 810 C CA . PHE A 1 102 ? -4.013 5.956 13.003 1.00 94.00 102 PHE A CA 1
ATOM 811 C C . PHE A 1 102 ? -4.897 4.726 13.165 1.00 94.00 102 PHE A C 1
ATOM 813 O O . PHE A 1 102 ? -5.912 4.784 13.858 1.00 94.00 102 PHE A O 1
ATOM 820 N N . PHE A 1 103 ? -4.519 3.601 12.553 1.00 92.69 103 PHE A N 1
ATOM 821 C CA . PHE A 1 103 ? -5.358 2.407 12.620 1.00 92.69 103 PHE A CA 1
ATOM 822 C C . PHE A 1 103 ? -5.271 1.728 13.975 1.00 92.69 103 PHE A C 1
ATOM 824 O O . PHE A 1 103 ? -6.296 1.289 14.469 1.00 92.69 103 PHE A O 1
ATOM 831 N N . ARG A 1 104 ? -4.104 1.681 14.619 1.00 92.69 104 ARG A N 1
ATOM 832 C CA . ARG A 1 104 ? -3.959 1.081 15.949 1.00 92.69 104 ARG A CA 1
ATOM 833 C C . ARG A 1 104 ? -4.946 1.662 16.978 1.00 92.69 104 ARG A C 1
ATOM 835 O O . ARG A 1 104 ? -5.733 0.879 17.508 1.00 92.69 104 ARG A O 1
ATOM 842 N N . PRO A 1 105 ? -5.008 2.989 17.218 1.00 94.31 105 PRO A N 1
ATOM 843 C CA . PRO A 1 105 ? -5.988 3.544 18.152 1.00 94.31 105 PRO A CA 1
ATOM 844 C C . PRO A 1 105 ? -7.440 3.355 17.684 1.00 94.31 105 PRO A C 1
ATOM 846 O O . PRO A 1 105 ? -8.324 3.156 18.515 1.00 94.31 105 PRO A O 1
ATOM 849 N N . ALA A 1 106 ? -7.705 3.371 16.373 1.00 94.44 106 ALA A N 1
ATOM 850 C CA . ALA A 1 106 ? -9.044 3.114 15.842 1.00 94.44 106 ALA A CA 1
ATOM 851 C C . ALA A 1 106 ? -9.490 1.658 16.071 1.00 94.44 106 ALA A C 1
ATOM 853 O O . ALA A 1 106 ? -10.614 1.413 16.499 1.00 94.44 106 ALA A O 1
ATOM 854 N N . ILE A 1 107 ? -8.602 0.691 15.845 1.00 93.12 107 ILE A N 1
ATOM 855 C CA . ILE A 1 107 ? -8.839 -0.737 16.073 1.00 93.12 107 ILE A CA 1
ATOM 856 C C . ILE A 1 107 ? -9.078 -0.996 17.559 1.00 93.12 107 ILE A C 1
ATOM 858 O O . ILE A 1 107 ? -10.027 -1.699 17.904 1.00 93.12 107 ILE A O 1
ATOM 862 N N . ASP A 1 108 ? -8.266 -0.406 18.436 1.00 92.94 108 ASP A 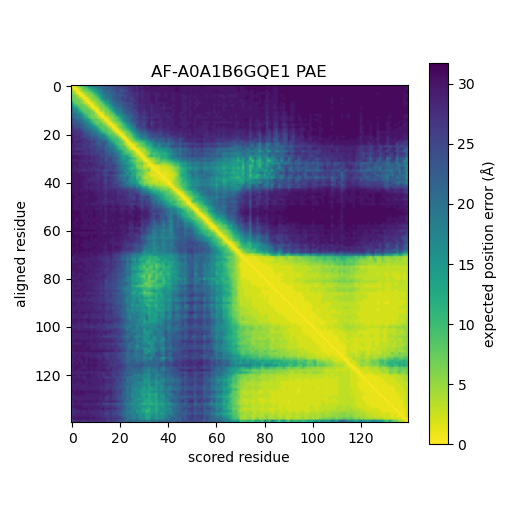N 1
ATOM 863 C CA . ASP A 1 108 ? -8.435 -0.535 19.885 1.00 92.94 108 ASP A CA 1
ATOM 864 C C . ASP A 1 108 ? -9.777 0.057 20.345 1.00 92.94 108 ASP A C 1
ATOM 866 O O . ASP A 1 108 ? -10.474 -0.542 21.168 1.00 92.94 108 ASP A O 1
ATOM 870 N N . ASN A 1 1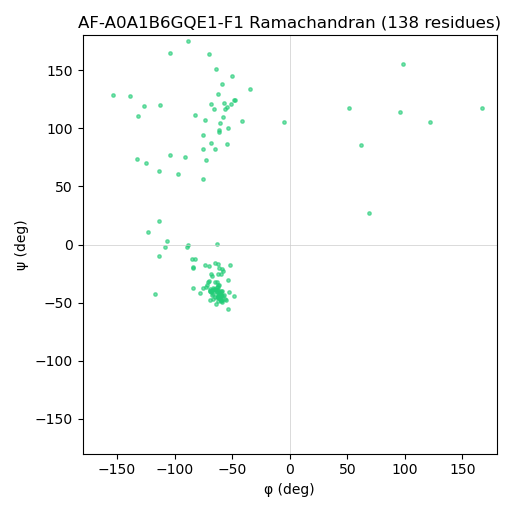09 ? -10.201 1.181 19.759 1.00 94.75 109 ASN A N 1
ATOM 871 C CA . ASN A 1 109 ? -11.513 1.773 20.018 1.00 94.75 109 ASN A CA 1
ATOM 872 C C . ASN A 1 109 ? -12.655 0.833 19.595 1.00 94.75 109 ASN A C 1
ATOM 874 O O . ASN A 1 109 ? -13.559 0.560 20.387 1.00 94.75 109 ASN A O 1
ATOM 878 N N . VAL A 1 110 ? -12.589 0.279 18.383 1.00 94.38 110 VAL A N 1
ATOM 879 C CA . VAL A 1 110 ? -13.599 -0.665 17.880 1.00 94.38 110 VAL A CA 1
ATOM 880 C C . VAL A 1 110 ? -13.648 -1.924 18.750 1.00 94.38 110 VAL A C 1
ATOM 882 O O . VAL A 1 110 ? -14.732 -2.336 19.162 1.00 94.38 110 VAL A O 1
ATOM 885 N N . ARG A 1 111 ? -12.490 -2.487 19.118 1.00 93.69 111 ARG A N 1
ATOM 886 C CA . ARG A 1 111 ? -12.394 -3.653 20.014 1.00 93.69 111 ARG A CA 1
ATOM 887 C C . ARG A 1 111 ? -12.946 -3.377 21.409 1.00 93.69 111 ARG A C 1
ATOM 889 O O . ARG A 1 111 ? -13.554 -4.264 22.002 1.00 93.69 111 ARG A O 1
ATOM 896 N N . THR A 1 112 ? -12.775 -2.162 21.919 1.00 93.69 112 THR A N 1
ATOM 897 C CA . THR A 1 112 ? -13.335 -1.755 23.216 1.00 93.69 112 THR A CA 1
ATOM 898 C C . THR A 1 112 ? -14.862 -1.682 23.171 1.00 93.69 112 THR A C 1
ATOM 900 O O . THR A 1 112 ? -15.519 -2.108 24.115 1.00 93.69 112 THR A O 1
ATOM 903 N N . ASN A 1 113 ? -15.437 -1.190 22.069 1.00 94.44 113 ASN A N 1
ATOM 904 C CA . ASN A 1 113 ? -16.887 -1.000 21.942 1.00 94.44 113 ASN A CA 1
ATOM 905 C C . ASN A 1 113 ? -17.647 -2.267 21.512 1.00 94.44 113 ASN A C 1
ATOM 907 O O . ASN A 1 113 ? -18.760 -2.498 21.974 1.00 94.44 113 ASN A O 1
ATOM 911 N N . LEU A 1 114 ? -17.071 -3.081 20.623 1.00 91.06 114 LEU A N 1
ATOM 912 C CA . LEU A 1 114 ? -17.731 -4.247 20.013 1.00 91.06 114 LEU A CA 1
ATOM 913 C C . LEU A 1 114 ? -17.193 -5.594 20.526 1.00 91.06 114 LEU A C 1
ATOM 915 O O . LEU A 1 114 ? -17.677 -6.650 20.122 1.00 91.06 114 LEU A O 1
ATOM 919 N N . GLY A 1 115 ? -16.189 -5.573 21.405 1.00 88.81 115 GLY A N 1
ATOM 920 C CA . GLY A 1 115 ? -15.527 -6.755 21.958 1.00 88.81 115 GLY A CA 1
ATOM 921 C C . GLY A 1 115 ? -14.211 -7.105 21.254 1.00 88.81 115 GLY A C 1
ATOM 922 O O . GLY A 1 115 ? -13.986 -6.777 20.087 1.00 88.81 115 GLY A O 1
ATOM 923 N N . ALA A 1 116 ? -13.324 -7.808 21.967 1.00 82.06 116 ALA A N 1
ATOM 924 C CA . ALA A 1 116 ? -11.938 -8.056 21.550 1.00 82.06 116 ALA A CA 1
ATOM 925 C C . ALA A 1 116 ? -11.789 -8.809 20.209 1.00 82.06 116 ALA A C 1
ATOM 927 O O . ALA A 1 116 ? -10.782 -8.643 19.524 1.00 82.06 116 ALA A O 1
ATOM 928 N N . GLY A 1 117 ? -12.792 -9.602 19.816 1.00 85.69 117 GLY A N 1
ATOM 929 C CA . GLY A 1 117 ? -12.815 -10.351 18.553 1.00 85.69 117 GLY A CA 1
ATOM 930 C C . GLY A 1 117 ? -13.400 -9.595 17.355 1.00 85.69 117 GLY A C 1
ATOM 931 O O . GLY A 1 117 ? -13.452 -10.155 16.265 1.00 85.69 117 GLY A O 1
ATOM 932 N N . SER A 1 118 ? -13.847 -8.349 17.534 1.00 88.50 118 SER A N 1
ATOM 933 C CA . SER A 1 118 ? -14.523 -7.574 16.480 1.00 88.50 118 SER A CA 1
ATOM 934 C C . SER A 1 118 ? -13.617 -7.193 15.308 1.00 88.50 118 SER A C 1
ATOM 936 O O . SER A 1 118 ? -14.097 -7.042 14.189 1.00 88.50 118 SER A O 1
ATOM 938 N N . VAL A 1 119 ? -12.308 -7.064 15.544 1.00 90.81 119 VAL A N 1
ATOM 939 C CA . VAL A 1 119 ? -11.326 -6.745 14.504 1.00 90.81 119 VAL A CA 1
ATOM 940 C C . VAL A 1 119 ? -10.207 -7.772 14.523 1.00 90.81 119 VAL A C 1
ATOM 942 O O . VAL A 1 119 ? -9.474 -7.894 15.508 1.00 90.81 119 VAL A O 1
ATOM 945 N N . SER A 1 120 ? -10.048 -8.472 13.405 1.00 91.94 120 SER A N 1
ATOM 946 C CA . SER A 1 120 ? -8.958 -9.420 13.159 1.00 91.94 120 SER A CA 1
ATOM 947 C C . SER A 1 120 ? -7.902 -8.837 12.216 1.00 91.94 120 SER A C 1
ATOM 949 O O . SER A 1 120 ? -8.160 -7.888 11.476 1.00 91.94 120 SER A O 1
ATOM 951 N N . GLU A 1 121 ? -6.730 -9.470 12.171 1.00 90.69 121 GLU A N 1
ATOM 952 C CA . GLU A 1 121 ? -5.650 -9.133 11.228 1.00 90.69 121 GLU A CA 1
ATOM 953 C C . GLU A 1 121 ? -6.078 -9.239 9.754 1.00 90.69 121 GLU A C 1
ATOM 955 O O . GLU A 1 121 ? -5.467 -8.654 8.862 1.00 90.69 121 GLU A O 1
ATOM 960 N N . GLU A 1 122 ? -7.134 -9.996 9.457 1.00 93.94 122 GLU A N 1
ATOM 961 C CA . GLU A 1 122 ? -7.697 -10.064 8.111 1.00 93.94 122 GLU A CA 1
ATOM 962 C C . GLU A 1 122 ? -8.343 -8.748 7.679 1.00 93.94 122 GLU A C 1
ATOM 964 O O . GLU A 1 122 ? -8.101 -8.312 6.556 1.00 93.94 122 GLU A O 1
ATOM 969 N N . HIS A 1 123 ? -9.056 -8.070 8.581 1.00 93.75 123 HIS A N 1
ATOM 970 C CA . HIS A 1 123 ? -9.648 -6.761 8.302 1.00 93.75 123 HIS A CA 1
ATOM 971 C C . HIS A 1 123 ? -8.566 -5.721 8.006 1.00 93.75 123 HIS A C 1
ATOM 973 O O . HIS A 1 123 ? -8.686 -4.942 7.065 1.00 93.75 123 HIS A O 1
ATOM 979 N N . VAL A 1 124 ? -7.465 -5.753 8.763 1.00 93.31 124 VAL A N 1
ATOM 980 C CA . VAL A 1 124 ? -6.317 -4.864 8.534 1.00 93.31 124 VAL A CA 1
ATOM 981 C C . VAL A 1 124 ? -5.702 -5.125 7.157 1.00 93.31 124 VAL A C 1
ATOM 983 O O . VAL A 1 124 ? -5.470 -4.188 6.394 1.00 93.31 124 VAL A O 1
ATOM 986 N N . ARG A 1 125 ? -5.507 -6.400 6.791 1.00 95.25 125 ARG A N 1
ATOM 987 C CA . ARG A 1 125 ? -5.005 -6.779 5.460 1.00 95.25 125 ARG A CA 1
ATOM 988 C C . ARG A 1 125 ? -5.947 -6.355 4.332 1.00 95.25 125 ARG A C 1
ATOM 990 O O . ARG A 1 125 ? -5.457 -5.968 3.274 1.00 95.25 125 ARG A O 1
ATOM 997 N N . GLU A 1 126 ? -7.259 -6.421 4.540 1.00 96.19 126 GLU A N 1
ATOM 998 C CA . GLU A 1 126 ? -8.254 -5.975 3.559 1.00 96.19 126 GLU A CA 1
ATOM 999 C C . GLU A 1 126 ? -8.164 -4.468 3.317 1.00 96.19 126 GLU A C 1
ATOM 1001 O O . GLU A 1 126 ? -8.076 -4.033 2.171 1.00 96.19 126 GLU A O 1
ATOM 1006 N N . VAL A 1 127 ? -8.055 -3.671 4.383 1.00 95.31 127 VAL A N 1
ATOM 1007 C CA . VAL A 1 127 ? -7.867 -2.219 4.259 1.00 95.31 127 VAL A CA 1
ATOM 1008 C C . VAL A 1 127 ? -6.561 -1.890 3.531 1.00 95.31 127 VAL A C 1
ATOM 1010 O O . VAL A 1 127 ? -6.545 -1.026 2.656 1.00 95.31 127 VAL A O 1
ATOM 1013 N N . CYS A 1 128 ? -5.471 -2.612 3.810 1.00 95.88 128 CYS A N 1
ATOM 1014 C CA . CYS A 1 128 ? -4.222 -2.455 3.060 1.00 95.88 128 CYS A CA 1
ATOM 1015 C C . CYS A 1 128 ? -4.384 -2.747 1.565 1.00 95.88 128 CYS A C 1
ATOM 1017 O O . CYS A 1 128 ? -3.874 -1.986 0.744 1.00 95.88 128 CYS A O 1
ATOM 1019 N N . ARG A 1 129 ? -5.096 -3.821 1.199 1.00 96.88 129 ARG A N 1
ATOM 1020 C CA . ARG A 1 129 ? -5.386 -4.139 -0.208 1.00 96.88 129 ARG A CA 1
ATOM 1021 C C . ARG A 1 129 ? -6.209 -3.040 -0.871 1.00 96.88 129 ARG A C 1
ATOM 1023 O O . ARG A 1 129 ? -5.835 -2.601 -1.952 1.00 96.88 129 ARG A O 1
ATOM 1030 N N . ALA A 1 130 ? -7.260 -2.564 -0.206 1.00 96.88 130 ALA A N 1
ATOM 1031 C CA . ALA A 1 130 ? -8.113 -1.496 -0.715 1.00 96.88 130 ALA A CA 1
ATOM 1032 C C . ALA A 1 130 ? -7.323 -0.201 -0.973 1.00 96.88 130 ALA A C 1
ATOM 1034 O O . ALA A 1 130 ? -7.439 0.384 -2.045 1.00 96.88 130 ALA A O 1
ATOM 1035 N N . MET A 1 131 ? -6.443 0.201 -0.047 1.00 96.69 131 MET A N 1
ATOM 1036 C CA . MET A 1 131 ? -5.575 1.373 -0.240 1.00 96.69 131 MET A CA 1
ATOM 1037 C C . MET A 1 131 ? -4.661 1.233 -1.466 1.00 96.69 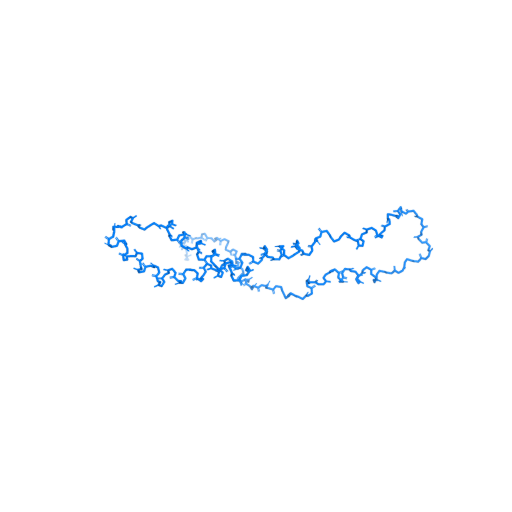131 MET A C 1
ATOM 1039 O O . MET A 1 131 ? -4.468 2.195 -2.207 1.00 96.69 131 MET A O 1
ATOM 1043 N N . LEU A 1 132 ? -4.097 0.042 -1.692 1.00 96.75 132 LEU A N 1
ATOM 1044 C CA . LEU A 1 132 ? -3.249 -0.213 -2.859 1.00 96.75 132 LEU A CA 1
ATOM 1045 C C . LEU A 1 132 ? -4.047 -0.265 -4.165 1.00 96.75 132 LEU A C 1
ATOM 1047 O O . LEU A 1 132 ? -3.510 0.119 -5.199 1.00 96.75 132 LEU A O 1
ATOM 1051 N N . GLU A 1 133 ? -5.299 -0.723 -4.133 1.00 96.38 133 GLU A N 1
ATOM 1052 C CA . GLU A 1 133 ? -6.183 -0.722 -5.302 1.00 96.38 133 GLU A CA 1
ATOM 1053 C C . GLU A 1 133 ? -6.527 0.704 -5.736 1.00 96.38 133 GLU A C 1
ATOM 1055 O O . GLU A 1 133 ? -6.354 1.048 -6.903 1.00 96.38 133 GLU A O 1
ATOM 1060 N N . GLU A 1 134 ? -6.907 1.563 -4.789 1.00 96.12 134 GLU A N 1
ATOM 1061 C CA . GLU A 1 134 ? -7.155 2.986 -5.047 1.00 96.12 134 GLU A CA 1
ATOM 1062 C C . GLU A 1 134 ? -5.903 3.689 -5.592 1.00 96.12 134 GLU A C 1
ATOM 1064 O O . GLU A 1 134 ? -5.977 4.462 -6.546 1.00 96.12 134 GLU A O 1
ATOM 1069 N N . ALA A 1 135 ? -4.719 3.361 -5.065 1.00 96.06 135 ALA A N 1
ATOM 1070 C CA . ALA A 1 135 ? -3.461 3.939 -5.535 1.00 96.06 135 ALA A CA 1
ATOM 1071 C C . ALA A 1 135 ? -3.148 3.621 -7.010 1.00 96.06 135 ALA A C 1
ATOM 1073 O O . ALA A 1 135 ? -2.451 4.400 -7.665 1.00 96.06 135 ALA A O 1
ATOM 1074 N N . LYS A 1 136 ? -3.668 2.514 -7.563 1.00 95.62 136 LYS A N 1
ATOM 1075 C CA . LYS A 1 136 ? -3.484 2.191 -8.990 1.00 95.62 136 LYS A CA 1
ATOM 1076 C C . LYS A 1 136 ? -4.117 3.239 -9.897 1.00 95.62 136 LYS A C 1
ATOM 1078 O O . LYS A 1 136 ? -3.557 3.510 -10.955 1.00 95.62 136 LYS A O 1
ATOM 1083 N N . GLN A 1 137 ? -5.219 3.860 -9.469 1.00 95.69 137 GLN A N 1
ATOM 1084 C CA . GLN A 1 137 ? -5.942 4.856 -10.265 1.00 95.69 137 GLN A CA 1
ATOM 1085 C C . GLN A 1 137 ? -5.085 6.085 -10.603 1.00 95.69 137 GLN A C 1
ATOM 1087 O O . GLN A 1 137 ? -5.359 6.761 -11.586 1.00 95.69 137 GLN A O 1
ATOM 1092 N N . MET A 1 138 ? -4.003 6.353 -9.859 1.00 94.44 138 MET A N 1
ATOM 1093 C CA . MET A 1 138 ? -3.059 7.436 -10.177 1.00 94.44 138 MET A CA 1
ATOM 1094 C C . MET A 1 138 ? -2.295 7.226 -11.496 1.00 94.44 138 MET A C 1
ATOM 1096 O O . MET A 1 138 ? -1.678 8.163 -12.001 1.00 94.44 138 MET A O 1
ATOM 1100 N N . TYR A 1 139 ? -2.303 6.005 -12.034 1.00 89.81 139 TYR A N 1
ATOM 1101 C CA . TYR A 1 139 ? -1.581 5.615 -13.247 1.00 89.81 139 TYR A CA 1
ATOM 1102 C C . TYR A 1 139 ? -2.505 5.021 -14.325 1.00 89.81 139 TYR A C 1
ATOM 1104 O O . TYR A 1 139 ? -2.003 4.440 -15.292 1.00 89.81 139 TYR A O 1
ATOM 1112 N N . CYS A 1 140 ? -3.826 5.125 -14.135 1.00 68.62 140 CYS A N 1
ATOM 1113 C CA . CYS A 1 140 ? -4.856 4.632 -15.051 1.00 68.62 140 CYS A CA 1
ATOM 1114 C C . CYS A 1 140 ? -5.390 5.730 -15.974 1.00 68.62 140 CYS A C 1
ATOM 1116 O O . CYS A 1 140 ? -5.461 6.901 -15.540 1.00 68.62 140 CYS A O 1
#